Protein AF-A0A9P5V8C9-F1 (afdb_monomer_lite)

Foldseek 3Di:
DVVVVVPDDPVPDDDDDFDWDADPDQDDQQDGHAFCSHTRADPPDVVSVVRRVLLVQQLLQLCVQQDVVPNDSVSSVRSRVSSCVVSVVVSVVRRVVRVVVCLCVPNDDPVSVVSVCCVPPPDDVVVVVVVVLVNVQADHHNLPDPDDDDPDPRHHDDDDHRPDDDPDDPPPPDD

InterPro domains:
  IPR002938 FAD-binding domain [PF01494] (13-96)
  IPR036188 FAD/NAD(P)-binding domain superfamily [G3DSA:3.50.50.60] (1-110)
  IPR036188 FAD/NAD(P)-binding domain superfamily [SSF51905] (21-125)
  IPR050562 FAD-dependent monooxygenase, fungal [PTHR47356] (2-164)

Structure (mmCIF, N/CA/C/O backbone):
data_AF-A0A9P5V8C9-F1
#
_entry.id   AF-A0A9P5V8C9-F1
#
loop_
_atom_site.group_PDB
_atom_site.id
_atom_site.type_symbol
_atom_site.label_atom_id
_atom_site.label_alt_id
_atom_site.label_comp_id
_atom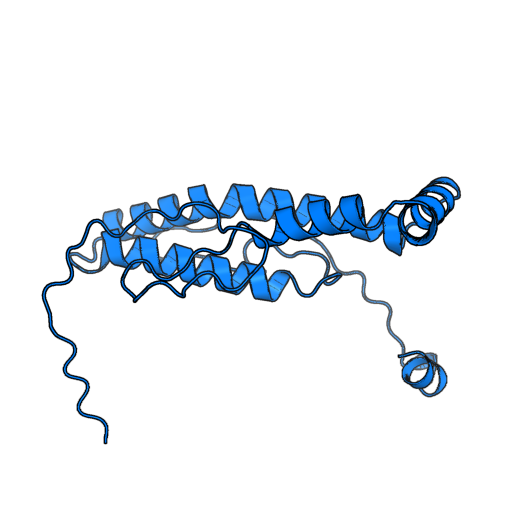_site.label_asym_id
_atom_site.label_entity_id
_atom_site.label_seq_id
_atom_site.pdbx_PDB_ins_code
_atom_site.Cartn_x
_atom_site.Cartn_y
_atom_site.Cartn_z
_atom_site.occupancy
_atom_site.B_iso_or_equiv
_atom_site.auth_seq_id
_atom_site.auth_comp_id
_atom_site.auth_asym_id
_atom_site.auth_atom_id
_atom_site.pdbx_PDB_model_num
ATOM 1 N N . MET A 1 1 ? 14.576 -19.581 -17.043 1.00 60.09 1 MET A N 1
ATOM 2 C CA . MET A 1 1 ? 13.318 -19.141 -17.696 1.00 60.09 1 MET A CA 1
ATOM 3 C C . MET A 1 1 ? 13.353 -19.305 -19.210 1.00 60.09 1 MET A C 1
ATOM 5 O O . MET A 1 1 ? 12.308 -19.648 -19.733 1.00 60.09 1 MET A O 1
ATOM 9 N N . GLY A 1 2 ? 14.488 -19.108 -19.903 1.00 75.69 2 GLY A N 1
ATOM 10 C CA . GLY A 1 2 ? 14.593 -19.374 -21.353 1.00 75.69 2 GLY A CA 1
ATOM 11 C C . GLY A 1 2 ? 14.174 -20.797 -21.727 1.00 75.69 2 GLY A C 1
ATOM 12 O O . GLY A 1 2 ? 13.230 -20.961 -22.487 1.00 75.69 2 GLY A O 1
ATOM 13 N N . ASP A 1 3 ? 14.724 -21.794 -21.031 1.00 84.75 3 ASP A N 1
ATOM 14 C CA . ASP A 1 3 ? 14.416 -23.210 -21.275 1.00 84.75 3 ASP A CA 1
ATOM 15 C C . ASP A 1 3 ? 12.918 -23.539 -21.179 1.00 84.75 3 ASP A C 1
ATOM 17 O O . ASP A 1 3 ? 12.414 -24.359 -21.939 1.00 84.75 3 ASP A O 1
ATOM 21 N N . LEU A 1 4 ? 12.180 -22.878 -20.277 1.00 84.56 4 LEU A N 1
ATOM 22 C CA . LEU A 1 4 ? 10.735 -23.076 -20.137 1.00 84.56 4 LEU A CA 1
ATOM 23 C C . LEU A 1 4 ? 9.990 -22.559 -21.375 1.00 84.56 4 LEU A C 1
ATOM 25 O O . LEU A 1 4 ? 9.071 -23.214 -21.851 1.00 84.56 4 LEU A O 1
ATOM 29 N N . PHE A 1 5 ? 10.392 -21.402 -21.910 1.00 83.94 5 PHE A N 1
ATOM 30 C CA . PHE A 1 5 ? 9.817 -20.851 -23.138 1.00 83.94 5 PHE A CA 1
ATOM 31 C C . PHE A 1 5 ? 10.188 -21.683 -24.366 1.00 83.94 5 PHE A C 1
ATOM 33 O O . PHE A 1 5 ? 9.329 -21.896 -25.216 1.00 83.94 5 PHE A O 1
ATOM 40 N N . ASP A 1 6 ? 11.423 -22.180 -24.438 1.00 89.81 6 ASP A N 1
ATOM 41 C CA . ASP A 1 6 ? 11.905 -22.974 -25.573 1.00 89.81 6 ASP A CA 1
ATOM 42 C C . ASP A 1 6 ? 11.201 -24.338 -25.671 1.00 89.81 6 ASP A C 1
ATOM 44 O O . ASP A 1 6 ? 10.978 -24.839 -26.772 1.00 89.81 6 ASP A O 1
ATOM 48 N N . HIS A 1 7 ? 10.795 -24.910 -24.531 1.00 92.19 7 HIS A N 1
ATOM 49 C CA . HIS A 1 7 ? 10.076 -26.189 -24.457 1.00 92.19 7 HIS A CA 1
ATOM 50 C C . HIS A 1 7 ? 8.547 -26.048 -24.356 1.00 92.19 7 HIS A C 1
ATOM 52 O O . HIS A 1 7 ? 7.849 -27.059 -24.292 1.00 92.19 7 HIS A O 1
ATOM 58 N N . THR A 1 8 ? 8.003 -24.826 -24.336 1.00 90.75 8 THR A N 1
ATOM 59 C CA . THR A 1 8 ? 6.549 -24.609 -24.333 1.00 90.75 8 THR A CA 1
ATOM 60 C C . THR A 1 8 ? 6.058 -24.411 -25.771 1.00 90.75 8 THR A C 1
ATOM 62 O O . THR A 1 8 ? 6.491 -23.455 -26.422 1.00 90.75 8 THR A O 1
ATOM 65 N N . PRO A 1 9 ? 5.142 -25.257 -26.287 1.00 93.69 9 PRO A N 1
ATOM 66 C CA . PRO A 1 9 ? 4.570 -25.067 -27.617 1.00 93.69 9 PRO A CA 1
ATOM 67 C C . PRO A 1 9 ? 3.948 -23.672 -27.756 1.00 93.69 9 PRO A C 1
ATOM 69 O O . PRO A 1 9 ? 3.242 -23.196 -26.864 1.00 93.69 9 PRO A O 1
ATOM 72 N N . ARG A 1 10 ? 4.221 -22.972 -28.861 1.00 86.31 10 ARG A N 1
ATOM 73 C CA . ARG A 1 10 ? 3.840 -21.552 -29.004 1.00 86.31 10 ARG A CA 1
ATOM 74 C C . ARG A 1 10 ? 2.328 -21.351 -28.975 1.00 86.31 10 ARG A C 1
ATOM 76 O O . ARG A 1 10 ? 1.859 -20.318 -28.512 1.00 86.31 10 ARG A O 1
ATOM 83 N N . GLU A 1 11 ? 1.586 -22.346 -29.435 1.00 91.56 11 GLU A N 1
ATOM 84 C CA . GLU A 1 11 ? 0.130 -22.412 -29.455 1.00 91.56 11 GLU A CA 1
ATOM 85 C C . GLU A 1 11 ? -0.511 -22.410 -28.060 1.00 91.56 11 GLU A C 1
ATOM 87 O O . GLU A 1 11 ? -1.664 -22.003 -27.936 1.00 91.56 11 GLU A O 1
ATOM 92 N N . VAL A 1 12 ? 0.222 -22.796 -27.007 1.00 90.56 12 VAL A N 1
ATOM 93 C CA . VAL A 1 12 ? -0.277 -22.748 -25.620 1.00 90.56 12 VAL A CA 1
ATOM 94 C C . VAL A 1 12 ? 0.207 -21.513 -24.851 1.00 90.56 12 VAL A C 1
ATOM 96 O O . VAL A 1 12 ? -0.195 -21.295 -23.707 1.00 90.56 12 VAL A O 1
ATOM 99 N N . VAL A 1 13 ? 1.043 -20.667 -25.465 1.00 87.50 13 VAL A N 1
ATOM 100 C CA . VAL A 1 13 ? 1.523 -19.424 -24.850 1.00 87.50 13 VAL A CA 1
ATOM 101 C C . VAL A 1 13 ? 0.500 -18.313 -25.064 1.00 87.50 13 VAL A C 1
ATOM 103 O O . VAL A 1 13 ? 0.363 -17.766 -26.158 1.00 87.50 13 VAL A O 1
ATOM 106 N N . SER A 1 14 ? -0.174 -17.913 -23.987 1.00 85.06 14 SER A N 1
ATOM 107 C CA . SER A 1 14 ? -1.058 -16.748 -23.996 1.00 85.06 14 SER A CA 1
ATOM 108 C C . SER A 1 14 ? -0.348 -15.498 -23.479 1.00 85.06 14 SER A C 1
ATOM 110 O O . SER A 1 14 ? 0.327 -15.519 -22.447 1.00 85.06 14 SER A O 1
ATOM 112 N N . LYS A 1 15 ? -0.527 -14.381 -24.188 1.00 79.75 15 LYS A N 1
ATOM 113 C CA . LYS A 1 15 ? -0.119 -13.055 -23.715 1.00 79.75 15 LYS A CA 1
ATOM 114 C C . LYS A 1 15 ? -1.307 -12.413 -23.014 1.00 79.75 15 LYS A C 1
ATOM 116 O O . LYS A 1 15 ? -2.270 -12.019 -23.664 1.00 79.75 15 LYS A O 1
ATOM 121 N N . VAL A 1 16 ? -1.221 -12.284 -21.694 1.00 78.62 16 VAL A N 1
ATOM 122 C CA . VAL A 1 16 ? -2.250 -11.613 -20.897 1.00 78.62 16 VAL A CA 1
ATOM 123 C C . VAL A 1 16 ? -1.864 -10.153 -20.709 1.00 78.62 16 VAL A C 1
ATOM 125 O O . VAL A 1 16 ? -0.803 -9.845 -20.164 1.00 78.62 16 VAL A O 1
ATOM 128 N N . VAL A 1 17 ? -2.737 -9.247 -21.147 1.00 72.00 17 VAL A N 1
ATOM 129 C CA . VAL A 1 17 ? -2.633 -7.831 -20.792 1.00 72.00 17 VAL A CA 1
ATOM 130 C C . VAL A 1 17 ? -3.161 -7.686 -19.372 1.00 72.00 17 VAL A C 1
ATOM 132 O O . VAL A 1 17 ? -4.344 -7.894 -19.114 1.00 72.00 17 VAL A O 1
ATOM 135 N N . LEU A 1 18 ? -2.271 -7.382 -18.431 1.00 76.75 18 LEU A N 1
ATOM 136 C CA . LEU A 1 18 ? -2.665 -7.138 -17.051 1.00 76.75 18 LEU A CA 1
ATOM 137 C C . LEU A 1 18 ? -3.028 -5.669 -16.883 1.00 76.75 18 LEU A C 1
ATOM 139 O O . LEU A 1 18 ? -2.193 -4.785 -17.056 1.00 76.75 18 LEU A O 1
ATOM 143 N N . GLU A 1 19 ? -4.289 -5.430 -16.545 1.00 79.69 19 GLU A N 1
ATOM 144 C CA . GLU A 1 19 ? -4.785 -4.098 -16.224 1.00 79.69 19 GLU A CA 1
ATOM 145 C C . GLU A 1 19 ? -4.270 -3.632 -14.861 1.00 79.69 19 GLU A C 1
ATOM 147 O O . GLU A 1 19 ? -4.284 -4.383 -13.881 1.00 79.69 19 GLU A O 1
ATOM 152 N N . GLU A 1 20 ? -3.867 -2.365 -14.804 1.00 84.62 20 GLU A N 1
ATOM 153 C CA . GLU A 1 20 ? -3.609 -1.648 -13.560 1.00 84.62 20 GLU A CA 1
ATOM 154 C C . GLU A 1 20 ? -4.858 -0.894 -13.128 1.00 84.62 20 GLU A C 1
ATOM 156 O O . GLU A 1 20 ? -5.545 -0.275 -13.947 1.00 84.62 20 GLU A O 1
ATOM 161 N N . LYS A 1 21 ? -5.132 -0.883 -11.824 1.00 91.12 21 LYS A N 1
ATOM 162 C CA . LYS A 1 21 ? -6.277 -0.153 -11.290 1.00 91.12 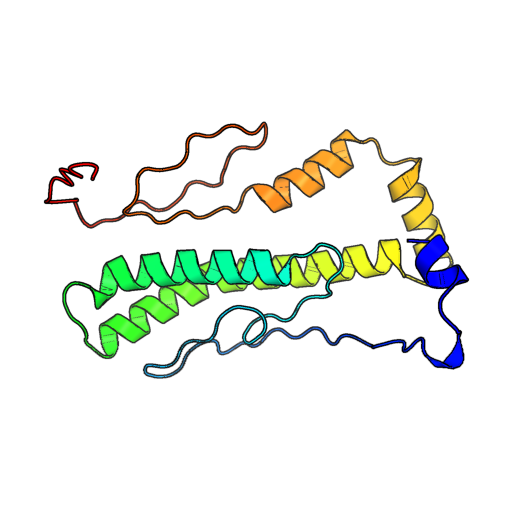21 LYS A CA 1
ATOM 163 C C . LYS A 1 21 ? -6.002 0.364 -9.891 1.00 91.12 21 LYS A C 1
ATOM 165 O O . LYS A 1 21 ? -5.568 -0.385 -9.027 1.00 91.12 21 LYS A O 1
ATOM 170 N N . LEU A 1 22 ? -6.321 1.637 -9.675 1.00 94.44 22 LEU A N 1
ATOM 171 C CA . LEU A 1 22 ? -6.395 2.257 -8.357 1.00 94.44 22 LEU A CA 1
ATOM 172 C C . LEU A 1 22 ? -7.823 2.742 -8.126 1.00 94.44 22 LEU A C 1
ATOM 174 O O . LEU A 1 22 ? -8.336 3.544 -8.911 1.00 94.44 22 LEU A O 1
ATOM 178 N N . TYR A 1 23 ? -8.460 2.261 -7.067 1.00 95.94 23 TYR A N 1
ATOM 179 C CA . TYR A 1 23 ? -9.777 2.727 -6.644 1.00 95.94 23 TYR A CA 1
ATOM 180 C C . TYR A 1 23 ? -9.645 3.864 -5.628 1.00 95.94 23 TYR A C 1
ATOM 182 O O . TYR A 1 23 ? -8.705 3.886 -4.839 1.00 95.94 23 TYR A O 1
ATOM 190 N N . GLN A 1 24 ? -10.596 4.802 -5.644 1.00 95.81 24 GLN A N 1
ATOM 191 C CA . GLN A 1 24 ? -10.662 5.921 -4.687 1.00 95.81 24 GLN A CA 1
ATOM 192 C C . GLN A 1 24 ? -11.400 5.548 -3.395 1.00 95.81 24 GLN A C 1
ATOM 194 O O . GLN A 1 24 ? -11.229 6.184 -2.364 1.00 95.81 24 GLN A O 1
ATOM 199 N N . THR A 1 25 ? -12.252 4.525 -3.445 1.00 96.88 25 THR A N 1
ATOM 200 C CA . THR A 1 25 ? -13.085 4.108 -2.314 1.00 96.88 25 THR A CA 1
ATOM 201 C C . THR A 1 25 ? -12.627 2.743 -1.844 1.00 96.88 25 THR A C 1
ATOM 203 O O . THR A 1 25 ? -12.762 1.767 -2.576 1.00 96.88 25 THR A O 1
ATOM 206 N N . TRP A 1 26 ? -12.050 2.680 -0.644 1.00 98.31 26 TRP A N 1
ATOM 207 C CA . TRP A 1 26 ? -11.523 1.432 -0.074 1.00 98.31 26 TRP A CA 1
ATOM 208 C C . TRP A 1 26 ? -12.390 0.883 1.054 1.00 98.31 26 TRP A C 1
ATOM 210 O O . TRP A 1 26 ? -12.152 -0.216 1.533 1.00 98.31 26 TRP A O 1
ATOM 220 N N . TYR A 1 27 ? -13.395 1.627 1.504 1.00 98.31 27 TYR A N 1
ATOM 221 C CA . TYR A 1 27 ? -14.277 1.177 2.569 1.00 98.31 27 TYR A CA 1
ATOM 222 C C . TYR A 1 27 ? -15.645 1.844 2.476 1.00 98.31 27 TYR A C 1
ATOM 224 O O . TYR A 1 27 ? -15.792 2.943 1.940 1.00 98.31 27 TYR A O 1
ATOM 232 N N . HIS A 1 28 ? -16.651 1.168 3.020 1.00 97.69 28 HIS A N 1
ATOM 233 C CA . HIS A 1 28 ? -17.997 1.694 3.186 1.00 97.69 28 HIS A CA 1
ATOM 234 C C . HIS A 1 28 ? -18.711 0.953 4.321 1.00 97.69 28 HIS A C 1
ATOM 236 O O . HIS A 1 28 ? -18.760 -0.279 4.344 1.00 97.69 28 HIS A O 1
ATOM 242 N N . GLY A 1 29 ? -19.279 1.698 5.272 1.00 96.00 29 GLY A N 1
ATOM 243 C CA . GLY A 1 29 ? -19.910 1.122 6.459 1.00 96.00 29 GLY A CA 1
ATOM 244 C C . GLY A 1 29 ? -18.945 0.214 7.228 1.00 96.00 29 GLY A C 1
ATOM 245 O O . GLY A 1 29 ? -17.943 0.679 7.762 1.00 96.00 29 GLY A O 1
ATOM 246 N N . ARG A 1 30 ? -19.249 -1.088 7.270 1.00 96.19 30 ARG A N 1
ATOM 247 C CA . ARG A 1 30 ? -18.437 -2.122 7.943 1.00 96.19 30 ARG A CA 1
ATOM 248 C C . ARG A 1 30 ? -17.565 -2.945 6.991 1.00 96.19 30 ARG A C 1
ATOM 250 O O . ARG A 1 30 ? -16.956 -3.918 7.421 1.00 96.19 30 ARG A O 1
ATOM 257 N N . VAL A 1 31 ? -17.521 -2.579 5.713 1.00 97.50 31 VAL A N 1
ATOM 258 C CA . VAL A 1 31 ? -16.738 -3.275 4.689 1.00 97.50 31 VAL A CA 1
ATOM 259 C C . VAL A 1 31 ? -15.491 -2.463 4.374 1.00 97.50 31 VAL A C 1
ATOM 261 O O . VAL A 1 31 ? -15.579 -1.256 4.152 1.00 97.50 31 VAL A O 1
ATOM 264 N N . VAL A 1 32 ? -14.347 -3.140 4.322 1.00 98.12 32 VAL A N 1
ATOM 265 C CA . VAL A 1 32 ? -13.056 -2.590 3.898 1.00 98.12 32 VAL A CA 1
ATOM 266 C C . VAL A 1 32 ? -12.434 -3.513 2.855 1.00 98.12 32 VAL A C 1
ATOM 268 O O . VAL A 1 32 ? -12.595 -4.732 2.907 1.00 98.12 32 VAL A O 1
ATOM 271 N N . LEU A 1 33 ? -11.753 -2.914 1.891 1.00 98.38 33 LEU A N 1
ATOM 272 C CA . LEU A 1 33 ? -11.029 -3.557 0.810 1.00 98.38 33 LEU A CA 1
ATOM 273 C C . LEU A 1 33 ? -9.526 -3.427 1.086 1.00 98.38 33 LEU A C 1
ATOM 275 O O . LEU A 1 33 ? -9.080 -2.420 1.634 1.00 98.38 33 LEU A O 1
ATOM 279 N N . ILE A 1 34 ? -8.749 -4.433 0.683 1.00 97.88 34 ILE A N 1
ATOM 280 C CA . ILE A 1 34 ? -7.282 -4.445 0.766 1.00 97.88 34 ILE A CA 1
ATOM 281 C C . ILE A 1 34 ? -6.691 -5.107 -0.489 1.00 97.88 34 ILE A C 1
ATOM 283 O O . ILE A 1 34 ? -7.379 -5.857 -1.188 1.00 97.88 34 ILE A O 1
ATOM 287 N N . GLY A 1 35 ? -5.407 -4.875 -0.766 1.00 95.69 35 GLY A N 1
ATOM 288 C CA . GLY A 1 35 ? -4.685 -5.515 -1.868 1.00 95.69 35 GLY A CA 1
ATOM 289 C C . GLY A 1 35 ? -5.235 -5.146 -3.248 1.00 95.69 35 GLY A C 1
ATOM 290 O O . GLY A 1 35 ? -5.627 -4.006 -3.491 1.00 95.69 35 GLY A O 1
ATOM 291 N N . ASP A 1 36 ? -5.304 -6.124 -4.155 1.00 93.62 36 ASP A N 1
ATOM 292 C CA . ASP A 1 36 ? -5.745 -5.923 -5.546 1.00 93.62 36 ASP A CA 1
ATOM 293 C C . ASP A 1 36 ? -7.189 -5.402 -5.670 1.00 93.62 36 ASP A C 1
ATOM 295 O O . ASP A 1 36 ? -7.537 -4.805 -6.691 1.00 93.62 36 ASP A O 1
ATOM 299 N N . ALA A 1 37 ? -8.023 -5.568 -4.634 1.00 95.31 37 ALA A N 1
ATOM 300 C CA . ALA A 1 37 ? -9.357 -4.963 -4.580 1.00 95.31 37 ALA A CA 1
ATOM 301 C C . ALA A 1 37 ? -9.307 -3.422 -4.500 1.00 95.31 37 ALA A C 1
ATOM 303 O O . ALA A 1 37 ? -10.274 -2.757 -4.859 1.00 95.31 37 ALA A O 1
ATOM 304 N N . CYS A 1 38 ? -8.176 -2.862 -4.067 1.00 95.25 38 CYS A N 1
ATOM 305 C CA . CYS A 1 38 ? -7.919 -1.430 -3.936 1.00 95.25 38 CYS A CA 1
ATOM 306 C C . CYS A 1 38 ? -6.924 -0.911 -4.981 1.00 95.25 38 CYS A C 1
ATOM 308 O O . CYS A 1 38 ? -7.128 0.157 -5.566 1.00 95.25 38 CYS A O 1
ATOM 310 N N . HIS A 1 39 ? -5.829 -1.646 -5.192 1.00 93.56 39 HIS A N 1
ATOM 311 C CA . HIS A 1 39 ? -4.666 -1.209 -5.967 1.00 93.56 39 HIS A CA 1
ATOM 312 C C . HIS A 1 39 ? -4.008 -2.372 -6.720 1.00 93.56 39 HIS A C 1
ATOM 314 O O . HIS A 1 39 ? -2.967 -2.901 -6.344 1.00 93.56 39 HIS A O 1
ATOM 320 N N . LYS A 1 40 ? -4.580 -2.745 -7.862 1.00 91.06 40 LYS A N 1
ATOM 321 C CA . LYS A 1 40 ? -3.973 -3.731 -8.757 1.00 91.06 40 LYS A CA 1
ATOM 322 C C . LYS A 1 40 ? -2.786 -3.116 -9.506 1.00 91.06 40 LYS A C 1
ATOM 324 O O . LYS A 1 40 ? -2.955 -2.194 -10.308 1.00 91.06 40 LYS A O 1
ATOM 329 N N . MET A 1 41 ? -1.591 -3.643 -9.253 1.00 86.94 41 MET A N 1
ATOM 330 C CA . MET A 1 41 ? -0.321 -3.198 -9.847 1.00 86.94 41 MET A CA 1
ATOM 331 C C . MET A 1 41 ? 0.174 -4.189 -10.908 1.00 86.94 41 MET A C 1
ATOM 333 O O . MET A 1 41 ? -0.125 -5.381 -10.828 1.00 86.94 41 MET A O 1
ATOM 337 N N . LEU A 1 42 ? 1.015 -3.745 -11.853 1.00 82.88 42 LEU A N 1
ATOM 338 C CA . LEU A 1 42 ? 1.724 -4.689 -12.730 1.00 82.88 42 LEU A CA 1
ATOM 339 C C . LEU A 1 42 ? 2.621 -5.642 -11.910 1.00 82.88 42 LEU A C 1
ATOM 341 O O . LEU A 1 42 ? 3.285 -5.199 -10.964 1.00 82.88 42 LEU A O 1
ATOM 345 N N . PRO A 1 43 ? 2.718 -6.935 -12.280 1.00 75.75 43 PRO A N 1
ATOM 346 C CA . PRO A 1 43 ? 3.382 -7.973 -11.481 1.00 75.75 43 PRO A CA 1
ATOM 347 C C . PRO A 1 43 ? 4.919 -7.907 -11.510 1.00 75.75 43 PRO A C 1
ATOM 349 O O . PRO A 1 43 ? 5.587 -8.810 -11.014 1.00 75.75 43 PRO A O 1
ATOM 352 N N . ASN A 1 44 ? 5.493 -6.833 -12.052 1.00 68.56 44 ASN A N 1
ATOM 353 C CA . ASN A 1 44 ? 6.901 -6.671 -12.433 1.00 68.56 44 ASN A CA 1
ATOM 354 C C . ASN A 1 44 ? 7.912 -6.948 -11.309 1.00 68.56 44 ASN A C 1
ATOM 356 O O . ASN A 1 44 ? 9.099 -7.123 -11.572 1.00 68.56 44 ASN A O 1
ATOM 360 N N . SER A 1 45 ? 7.486 -6.907 -10.045 1.00 67.69 45 SER A N 1
ATOM 361 C CA . SER A 1 45 ? 8.379 -7.057 -8.888 1.00 67.69 45 SER A CA 1
ATOM 362 C C . SER A 1 45 ? 7.715 -7.742 -7.684 1.00 67.69 45 SER A C 1
ATOM 364 O O . SER A 1 45 ? 8.114 -7.490 -6.552 1.00 67.69 45 SER A O 1
ATOM 366 N N . GLY A 1 46 ? 6.658 -8.543 -7.889 1.00 76.25 46 GLY A N 1
ATOM 367 C CA . GLY A 1 46 ? 5.972 -9.255 -6.790 1.00 76.25 46 GLY A CA 1
ATOM 368 C C . GLY A 1 46 ? 5.296 -8.338 -5.758 1.00 76.25 46 GLY A C 1
ATOM 369 O O . GLY A 1 46 ? 5.048 -8.719 -4.617 1.00 76.25 46 GLY A O 1
ATOM 370 N N . ARG A 1 47 ? 5.013 -7.094 -6.147 1.00 85.31 47 ARG A N 1
ATOM 371 C CA . ARG A 1 47 ? 4.641 -6.023 -5.221 1.00 85.31 47 ARG A CA 1
ATOM 372 C C . ARG A 1 47 ? 3.190 -5.971 -4.799 1.00 85.31 47 ARG A C 1
ATOM 374 O O . ARG A 1 47 ? 2.917 -5.339 -3.782 1.00 85.31 47 ARG A O 1
ATOM 381 N N . GLY A 1 48 ? 2.293 -6.600 -5.553 1.00 89.00 48 GLY A N 1
ATOM 382 C CA . GLY A 1 48 ? 0.886 -6.708 -5.167 1.00 89.00 48 GLY A CA 1
ATOM 383 C C . GLY A 1 48 ? 0.758 -7.423 -3.824 1.00 89.00 48 GLY A C 1
ATOM 384 O O . GLY A 1 48 ? 0.236 -6.855 -2.872 1.00 89.00 48 GLY A O 1
ATOM 385 N N . ALA A 1 49 ? 1.376 -8.604 -3.703 1.00 90.69 49 ALA A N 1
ATOM 386 C CA . ALA A 1 49 ? 1.381 -9.386 -2.466 1.00 90.69 49 ALA A CA 1
ATOM 387 C C . ALA A 1 49 ? 2.007 -8.625 -1.287 1.00 90.69 49 ALA A C 1
ATOM 389 O O . ALA A 1 49 ? 1.417 -8.568 -0.212 1.00 90.69 49 ALA A O 1
ATOM 390 N N . VAL A 1 50 ? 3.164 -7.986 -1.498 1.00 91.94 50 VAL A N 1
ATOM 391 C CA . VAL A 1 50 ? 3.807 -7.173 -0.454 1.00 91.94 50 VAL A CA 1
ATOM 392 C C . VAL A 1 50 ? 2.884 -6.038 -0.011 1.00 91.94 50 VAL A C 1
ATOM 394 O O . VAL A 1 50 ? 2.641 -5.891 1.178 1.00 91.94 50 VAL A O 1
ATOM 397 N N . ASN A 1 51 ? 2.312 -5.265 -0.940 1.00 93.56 51 ASN A N 1
ATOM 398 C CA . ASN A 1 51 ? 1.401 -4.175 -0.584 1.00 93.56 51 ASN A CA 1
ATOM 399 C C . ASN A 1 51 ? 0.132 -4.668 0.119 1.00 93.56 51 ASN A C 1
ATOM 401 O O . ASN A 1 51 ? -0.302 -4.017 1.062 1.00 93.56 51 ASN A O 1
ATOM 405 N N . ALA A 1 52 ? -0.425 -5.811 -0.282 1.00 95.25 52 ALA A N 1
ATOM 406 C CA . ALA A 1 52 ? -1.567 -6.416 0.399 1.00 95.25 52 ALA A CA 1
ATOM 407 C C . ALA A 1 52 ? -1.234 -6.799 1.854 1.00 95.25 52 ALA A C 1
ATOM 409 O O . ALA A 1 52 ? -2.052 -6.597 2.749 1.00 95.25 52 ALA A O 1
ATOM 410 N N . MET A 1 53 ? -0.019 -7.291 2.121 1.00 96.50 53 MET A N 1
ATOM 411 C CA . MET A 1 53 ? 0.434 -7.550 3.493 1.00 96.50 53 MET A CA 1
ATOM 412 C C . MET A 1 53 ? 0.607 -6.253 4.292 1.00 96.50 53 MET A C 1
ATOM 414 O O . MET A 1 53 ? 0.190 -6.190 5.446 1.00 96.50 53 MET A O 1
ATOM 418 N N . LEU A 1 54 ? 1.178 -5.204 3.687 1.00 95.69 54 LEU A N 1
ATOM 419 C CA . LEU A 1 54 ? 1.312 -3.897 4.343 1.00 95.69 54 LEU A CA 1
ATOM 420 C C . LEU A 1 54 ? -0.061 -3.292 4.663 1.00 95.69 54 LEU A C 1
ATOM 422 O O . LEU A 1 54 ? -0.240 -2.732 5.741 1.00 95.69 54 LEU A O 1
ATOM 426 N N . ASP A 1 55 ? -1.042 -3.457 3.772 1.00 97.75 55 ASP A N 1
ATOM 427 C CA . ASP A 1 55 ? -2.423 -3.059 4.040 1.00 97.75 55 ASP A CA 1
ATOM 428 C C . ASP A 1 55 ? -2.987 -3.772 5.265 1.00 97.75 55 ASP A C 1
ATOM 430 O O . ASP A 1 55 ? -3.551 -3.123 6.141 1.00 97.75 55 ASP A O 1
ATOM 434 N N . ALA A 1 56 ? -2.810 -5.095 5.340 1.00 98.00 56 ALA A N 1
ATOM 435 C CA . ALA A 1 56 ? -3.299 -5.890 6.457 1.00 98.00 56 ALA A CA 1
ATOM 436 C C . ALA A 1 56 ? -2.676 -5.440 7.786 1.00 98.00 56 ALA A C 1
ATOM 438 O O . ALA A 1 56 ? -3.386 -5.323 8.785 1.00 98.00 56 ALA A O 1
ATOM 439 N N . VAL A 1 57 ? -1.375 -5.132 7.805 1.00 97.44 57 VAL A N 1
ATOM 440 C CA . VAL A 1 57 ? -0.687 -4.627 9.003 1.00 97.44 57 VAL A CA 1
ATOM 441 C C . VAL A 1 57 ? -1.264 -3.285 9.451 1.00 97.44 57 VAL A C 1
ATOM 443 O O . VAL A 1 57 ? -1.624 -3.134 10.619 1.00 97.44 57 VAL A O 1
ATOM 446 N N . VAL A 1 58 ? -1.385 -2.319 8.538 1.00 97.12 58 VAL A N 1
ATOM 447 C CA . VAL A 1 58 ? -1.889 -0.979 8.877 1.00 97.12 58 VAL A CA 1
ATOM 448 C C . VAL A 1 58 ? -3.352 -1.026 9.304 1.00 97.12 58 VAL A C 1
ATOM 450 O O . VAL A 1 58 ? -3.710 -0.441 10.325 1.00 97.12 58 VAL A O 1
ATOM 453 N N . LEU A 1 59 ? -4.185 -1.788 8.591 1.00 97.62 59 LEU A N 1
ATOM 454 C CA . LEU A 1 59 ? -5.579 -2.009 8.966 1.00 97.62 59 LEU A CA 1
ATOM 455 C C . LEU A 1 59 ? -5.687 -2.629 10.365 1.00 97.62 59 LEU A C 1
ATOM 457 O O . LEU A 1 59 ? -6.489 -2.179 11.180 1.00 97.62 59 LEU A O 1
ATOM 461 N N . THR A 1 60 ? -4.857 -3.629 10.669 1.00 96.75 60 THR A N 1
ATOM 462 C CA . THR A 1 60 ? -4.853 -4.283 11.986 1.00 96.75 60 THR A CA 1
ATOM 463 C C . THR A 1 60 ? -4.461 -3.308 13.092 1.00 96.75 60 THR A C 1
ATOM 465 O O . THR A 1 60 ? -5.105 -3.294 14.138 1.00 96.75 60 THR A O 1
ATOM 468 N N . ASN A 1 61 ? -3.456 -2.458 12.864 1.00 95.75 61 ASN A N 1
ATOM 469 C CA . ASN A 1 61 ? -3.076 -1.417 13.820 1.00 95.75 61 ASN A CA 1
ATOM 470 C C . ASN A 1 61 ? -4.231 -0.437 14.074 1.00 95.75 61 ASN A C 1
ATOM 472 O O . ASN A 1 61 ? -4.561 -0.177 15.229 1.00 95.75 61 ASN A O 1
ATOM 476 N N . ALA A 1 62 ? -4.890 0.051 13.021 1.00 95.31 62 ALA A N 1
ATOM 477 C CA . ALA A 1 62 ? -6.012 0.980 13.152 1.00 95.31 62 ALA A CA 1
ATOM 478 C C . ALA A 1 62 ? -7.207 0.348 13.893 1.00 95.31 62 ALA A C 1
ATOM 480 O O . ALA A 1 62 ? -7.781 0.950 14.803 1.00 95.31 62 ALA A O 1
ATOM 481 N N . LEU A 1 63 ? -7.548 -0.905 13.570 1.00 95.44 63 LEU A N 1
ATOM 482 C CA . LEU A 1 63 ? -8.593 -1.661 14.268 1.00 95.44 63 LEU A CA 1
ATOM 483 C C . LEU A 1 63 ? -8.237 -1.908 15.738 1.00 95.44 63 LEU A C 1
ATOM 485 O O . LEU A 1 63 ? -9.100 -1.792 16.614 1.00 95.44 63 LEU A O 1
ATOM 489 N N . PHE A 1 64 ? -6.974 -2.221 16.026 1.00 94.19 64 PHE A N 1
ATOM 490 C CA . PHE A 1 64 ? -6.500 -2.409 17.390 1.00 94.19 64 PHE A CA 1
ATOM 491 C C . PHE A 1 64 ? -6.598 -1.119 18.209 1.00 94.19 64 PHE A C 1
ATOM 493 O O . PHE A 1 64 ? -6.995 -1.174 19.369 1.00 94.19 64 PHE A O 1
ATOM 500 N N . GLU A 1 65 ? -6.284 0.040 17.635 1.00 91.69 65 GLU A N 1
ATOM 501 C CA . GLU A 1 65 ? -6.397 1.318 18.343 1.00 91.69 65 GLU A CA 1
ATOM 502 C C . GLU A 1 65 ? -7.856 1.715 18.599 1.00 91.69 65 GLU A C 1
ATOM 504 O O . GLU A 1 65 ? -8.192 2.149 19.701 1.00 91.69 65 GLU A O 1
ATOM 509 N N . LYS A 1 66 ? -8.731 1.553 17.602 1.00 91.56 66 LYS A N 1
ATOM 510 C CA . LYS A 1 66 ? -10.067 2.169 17.610 1.00 91.56 66 LYS A CA 1
ATOM 511 C C . LYS A 1 66 ? -11.201 1.235 18.021 1.00 91.56 66 LYS A C 1
ATOM 513 O O . LYS A 1 66 ? -12.137 1.661 18.688 1.00 91.56 66 LYS A O 1
ATOM 518 N N . VAL A 1 67 ? -11.141 -0.038 17.636 1.00 89.62 67 VAL A N 1
ATOM 519 C CA . VAL A 1 67 ? -12.296 -0.956 17.711 1.00 89.62 67 VAL A CA 1
ATOM 520 C C . VAL A 1 67 ? -12.182 -1.932 18.878 1.00 89.62 67 VAL A C 1
ATOM 522 O O . VAL A 1 67 ? -13.188 -2.335 19.455 1.00 89.62 67 VAL A O 1
ATOM 525 N N . ALA A 1 68 ? -10.964 -2.293 19.274 1.00 83.69 68 ALA A N 1
ATOM 526 C CA . ALA A 1 68 ? -10.733 -3.377 20.226 1.00 83.69 68 ALA A CA 1
ATOM 527 C C . ALA A 1 68 ? -11.261 -3.134 21.658 1.00 83.69 68 ALA A C 1
ATOM 529 O O . ALA A 1 68 ? -11.328 -4.088 22.428 1.00 83.69 68 ALA A O 1
ATOM 530 N N . LEU A 1 69 ? -11.605 -1.897 22.045 1.00 80.25 69 LEU A N 1
ATOM 531 C CA . LEU A 1 69 ? -12.309 -1.614 23.312 1.00 80.25 69 LEU A CA 1
ATOM 532 C C . LEU A 1 69 ? -13.821 -1.472 23.132 1.00 80.25 69 LEU A C 1
ATOM 534 O O . LEU A 1 69 ? -14.578 -1.851 24.021 1.00 80.25 69 LEU A O 1
ATOM 538 N N . LEU A 1 70 ? -14.254 -0.907 22.006 1.00 86.94 70 LEU A N 1
ATOM 539 C CA . LEU A 1 70 ? -15.655 -0.626 21.736 1.00 86.94 70 LEU A CA 1
ATOM 540 C C . LEU A 1 70 ? -15.930 -0.746 20.238 1.00 86.94 70 LEU A C 1
ATOM 542 O O . LEU A 1 70 ? -15.490 0.081 19.438 1.00 86.94 70 LEU A O 1
ATOM 546 N N . ALA A 1 71 ? -16.705 -1.759 19.865 1.00 89.06 71 ALA A N 1
ATOM 547 C CA . ALA A 1 71 ? -17.057 -2.024 18.477 1.00 89.06 71 ALA A CA 1
ATOM 548 C C . ALA A 1 71 ? -18.301 -1.228 18.037 1.00 89.06 71 ALA A C 1
ATOM 550 O O . ALA A 1 71 ? -19.376 -1.792 17.828 1.00 89.06 71 ALA A O 1
ATOM 551 N N . SER A 1 72 ? -18.160 0.091 17.876 1.00 95.94 72 SER A N 1
ATOM 552 C CA . SER A 1 72 ? -19.181 0.946 17.252 1.00 95.94 72 SER A CA 1
ATOM 553 C C . SER A 1 72 ? -18.953 1.076 15.739 1.00 95.94 72 SER A C 1
ATOM 555 O O . SER A 1 72 ? -17.859 0.819 15.237 1.00 95.94 72 SER A O 1
ATOM 557 N N . LEU A 1 73 ? -19.996 1.448 14.986 1.00 95.81 73 LEU A N 1
ATOM 558 C CA . LEU A 1 73 ? -19.844 1.750 13.555 1.00 95.81 73 LEU A CA 1
ATOM 559 C C . LEU A 1 73 ? -18.881 2.928 13.340 1.00 95.81 73 LEU A C 1
ATOM 561 O O . LEU A 1 73 ? -18.031 2.860 12.460 1.00 95.81 73 LEU A O 1
ATOM 565 N N . GLU A 1 74 ? -18.980 3.952 14.185 1.00 96.38 74 GLU A N 1
ATOM 566 C CA . GLU A 1 74 ? -18.107 5.127 14.177 1.00 96.38 74 GLU A CA 1
ATOM 567 C C . GLU A 1 74 ? -16.631 4.739 14.333 1.00 96.38 74 GLU A C 1
ATOM 569 O O . GLU A 1 74 ? -15.822 5.067 13.470 1.00 96.38 74 GLU A O 1
ATOM 574 N N . ASN A 1 75 ? -16.291 3.928 15.341 1.00 96.06 75 ASN A N 1
ATOM 575 C CA . ASN A 1 75 ? -14.914 3.481 15.576 1.00 96.06 75 ASN A CA 1
ATOM 576 C C . ASN A 1 75 ? -14.364 2.637 14.418 1.00 96.06 75 ASN A C 1
ATOM 578 O O . ASN A 1 75 ? -13.184 2.728 14.082 1.00 96.06 75 ASN A O 1
ATOM 582 N N . VAL A 1 76 ? -15.213 1.810 13.797 1.00 97.19 76 VAL A N 1
ATOM 583 C CA . VAL A 1 76 ? -14.839 1.025 12.610 1.00 97.19 76 VAL A CA 1
ATOM 584 C C . VAL A 1 76 ? -14.547 1.946 11.424 1.00 97.19 76 VAL A C 1
ATOM 586 O O . VAL A 1 76 ? -13.534 1.771 10.751 1.00 97.19 76 VAL A O 1
ATOM 589 N N . GLN A 1 77 ? -15.392 2.949 11.182 1.00 97.38 77 GLN A N 1
ATOM 590 C CA . GLN A 1 77 ? -15.184 3.901 10.091 1.00 97.38 77 GLN A CA 1
ATOM 591 C C . GLN A 1 77 ? -13.969 4.805 10.330 1.00 97.38 77 GLN A C 1
ATOM 593 O O . GLN A 1 77 ? -13.251 5.094 9.374 1.00 97.38 77 GLN A O 1
ATOM 598 N N . GLU A 1 78 ? -13.690 5.201 11.576 1.00 96.75 78 GLU A N 1
ATOM 599 C CA . GLU A 1 78 ? -12.448 5.897 11.930 1.00 96.75 78 GLU A CA 1
ATOM 600 C C . GLU A 1 78 ? -11.212 5.039 11.645 1.00 96.75 78 GLU A C 1
ATOM 602 O O . GLU A 1 78 ? -10.266 5.526 11.029 1.00 96.75 78 GLU A O 1
ATOM 607 N N . ALA A 1 79 ? -11.228 3.759 12.035 1.00 97.00 79 ALA A N 1
ATOM 608 C CA . ALA A 1 79 ? -10.128 2.839 11.753 1.00 97.00 79 ALA A CA 1
ATOM 609 C C . ALA A 1 79 ? -9.884 2.685 10.245 1.00 97.00 79 ALA A C 1
ATOM 611 O O . ALA A 1 79 ? -8.745 2.726 9.784 1.00 97.00 79 ALA A O 1
ATOM 612 N N . PHE A 1 80 ? -10.954 2.529 9.460 1.00 98.31 80 PHE A N 1
ATOM 613 C CA . PHE A 1 80 ? -10.844 2.407 8.006 1.00 98.31 80 PHE A CA 1
ATOM 614 C C . PHE A 1 80 ? -10.357 3.697 7.345 1.00 98.31 80 PHE A C 1
ATOM 616 O O . PHE A 1 80 ? -9.574 3.631 6.397 1.00 98.31 80 PHE A O 1
ATOM 623 N N . LYS A 1 81 ? -10.774 4.860 7.859 1.00 97.94 81 LYS A N 1
ATOM 624 C CA . LYS A 1 81 ? -10.280 6.162 7.409 1.00 97.94 81 LYS A CA 1
ATOM 625 C C . LYS A 1 81 ? -8.777 6.298 7.657 1.00 97.94 81 LYS A C 1
ATOM 627 O O . LYS A 1 81 ? -8.052 6.637 6.730 1.00 97.94 81 LYS A O 1
ATOM 632 N N . GLU A 1 82 ? -8.312 5.979 8.865 1.00 96.69 82 GLU A N 1
ATOM 633 C CA . GLU A 1 82 ? -6.888 6.034 9.225 1.00 96.69 82 GLU A CA 1
ATOM 634 C C . GLU A 1 82 ? -6.049 5.080 8.358 1.00 96.69 82 GLU A C 1
ATOM 636 O O . GLU A 1 82 ? -5.018 5.472 7.814 1.00 96.69 82 GLU A O 1
ATOM 641 N N . TYR A 1 83 ? -6.544 3.857 8.136 1.00 97.75 83 TYR A N 1
ATOM 642 C CA . TYR A 1 83 ? -5.947 2.907 7.196 1.00 97.75 83 TYR A CA 1
ATOM 643 C C . TYR A 1 83 ? -5.828 3.481 5.774 1.00 97.75 83 TYR A C 1
ATOM 645 O O . TYR A 1 83 ? -4.760 3.392 5.163 1.00 97.75 83 TYR A O 1
ATOM 653 N N . TYR A 1 84 ? -6.904 4.073 5.247 1.00 98.38 84 TYR A N 1
ATOM 654 C CA . TYR A 1 84 ? -6.917 4.657 3.906 1.00 98.38 84 TYR A CA 1
ATOM 655 C C . TYR A 1 84 ? -5.942 5.833 3.785 1.00 98.38 84 TYR A C 1
ATOM 657 O O . TYR A 1 84 ? -5.154 5.876 2.842 1.00 98.38 84 TYR A O 1
ATOM 665 N N . GLU A 1 85 ? -5.965 6.763 4.741 1.00 97.38 85 GLU A N 1
ATOM 666 C CA . GLU A 1 85 ? -5.105 7.952 4.743 1.00 97.38 85 GLU A CA 1
ATOM 667 C C . GLU A 1 85 ? -3.617 7.586 4.789 1.00 97.38 85 GLU A C 1
ATOM 669 O O . GLU A 1 85 ? -2.812 8.224 4.109 1.00 97.38 85 GLU A O 1
ATOM 674 N N . GLU A 1 86 ? -3.249 6.530 5.520 1.00 96.00 86 GLU A N 1
ATOM 675 C CA . GLU A 1 86 ? -1.873 6.038 5.529 1.00 96.00 86 GLU A CA 1
ATOM 676 C C . GLU A 1 86 ? -1.519 5.311 4.223 1.00 96.00 86 GLU A C 1
ATOM 678 O O . GLU A 1 86 ? -0.487 5.589 3.610 1.00 96.00 86 GLU A O 1
ATOM 683 N N . ARG A 1 87 ? -2.347 4.365 3.766 1.00 96.75 87 ARG A N 1
ATOM 684 C CA . ARG A 1 87 ? -1.961 3.437 2.689 1.00 96.75 87 ARG A CA 1
ATOM 685 C C . ARG A 1 87 ? -2.159 3.979 1.282 1.00 96.75 87 ARG A C 1
ATOM 687 O O . ARG A 1 87 ? -1.378 3.625 0.394 1.00 96.75 87 ARG A O 1
ATOM 694 N N . TYR A 1 88 ? -3.151 4.834 1.058 1.00 97.38 88 TYR A N 1
ATOM 695 C CA . TYR A 1 88 ? -3.484 5.325 -0.278 1.00 97.38 88 TYR A CA 1
ATOM 696 C C . TYR A 1 88 ? -2.313 6.067 -0.963 1.00 97.38 88 TYR A C 1
ATOM 698 O O . TYR A 1 88 ? -1.983 5.710 -2.100 1.00 97.38 88 TYR A O 1
ATOM 706 N N . PRO A 1 89 ? -1.588 7.003 -0.308 1.00 95.44 89 PRO A N 1
ATOM 707 C CA . PRO A 1 89 ? -0.424 7.661 -0.913 1.00 95.44 89 PRO A CA 1
ATOM 708 C C . PRO A 1 89 ? 0.689 6.682 -1.309 1.00 95.44 89 PRO A C 1
ATOM 710 O O . PRO A 1 89 ? 1.310 6.826 -2.365 1.00 95.44 89 PRO A O 1
ATOM 713 N N . HIS A 1 90 ? 0.921 5.649 -0.494 1.00 93.81 90 HIS A N 1
ATOM 714 C CA . HIS A 1 90 ? 1.899 4.608 -0.801 1.00 93.81 90 HIS A CA 1
ATOM 715 C C . HIS A 1 90 ? 1.461 3.747 -1.992 1.00 93.81 90 HIS A C 1
ATOM 717 O O . HIS A 1 90 ? 2.281 3.454 -2.860 1.00 93.81 90 HIS A O 1
ATOM 723 N N . ALA A 1 91 ? 0.180 3.385 -2.091 1.00 93.88 91 ALA A N 1
ATOM 724 C CA . ALA A 1 91 ? -0.342 2.653 -3.243 1.00 93.88 91 ALA A CA 1
ATOM 725 C C . ALA A 1 91 ? -0.221 3.459 -4.551 1.00 93.88 91 ALA A C 1
ATOM 727 O O . ALA A 1 91 ? 0.202 2.908 -5.570 1.00 93.88 91 ALA A O 1
ATOM 728 N N . VAL A 1 92 ? -0.504 4.770 -4.517 1.00 94.06 92 VAL A N 1
ATOM 729 C CA . VAL A 1 92 ? -0.291 5.688 -5.655 1.00 94.06 92 VAL A CA 1
ATOM 730 C C . VAL A 1 92 ? 1.174 5.678 -6.088 1.00 94.06 92 VAL A C 1
ATOM 732 O O . VAL A 1 92 ? 1.476 5.456 -7.263 1.00 94.06 92 VAL A O 1
ATOM 735 N N . ALA A 1 93 ? 2.092 5.887 -5.138 1.00 91.56 93 ALA A N 1
ATOM 736 C CA . ALA A 1 93 ? 3.523 5.917 -5.418 1.00 91.56 93 ALA A CA 1
ATOM 737 C C . ALA A 1 93 ? 4.003 4.606 -6.060 1.00 91.56 93 ALA A C 1
ATOM 739 O O . ALA A 1 93 ? 4.835 4.627 -6.972 1.00 91.56 93 ALA A O 1
ATOM 740 N N . GLU A 1 94 ? 3.448 3.474 -5.628 1.00 90.06 94 GLU A N 1
ATOM 741 C CA . GLU A 1 94 ? 3.828 2.165 -6.139 1.00 90.06 94 GLU A CA 1
ATOM 742 C C . GLU A 1 94 ? 3.290 1.831 -7.519 1.00 90.06 94 GLU A C 1
ATOM 744 O O . GLU A 1 94 ? 4.042 1.295 -8.335 1.00 90.06 94 GLU A O 1
ATOM 749 N N . ILE A 1 95 ? 2.049 2.203 -7.825 1.00 89.75 95 ILE A N 1
ATOM 750 C CA . ILE A 1 95 ? 1.509 2.083 -9.183 1.00 89.75 95 ILE A CA 1
ATOM 751 C C . ILE A 1 95 ? 2.343 2.922 -10.151 1.00 89.75 95 ILE A C 1
ATOM 753 O O . ILE A 1 95 ? 2.810 2.424 -11.174 1.00 89.75 95 ILE A O 1
ATOM 757 N N . GLU A 1 96 ? 2.620 4.178 -9.802 1.00 89.62 96 GLU A N 1
ATOM 758 C CA . GLU A 1 96 ? 3.406 5.067 -10.658 1.00 89.62 96 GLU A CA 1
ATOM 759 C C . GLU A 1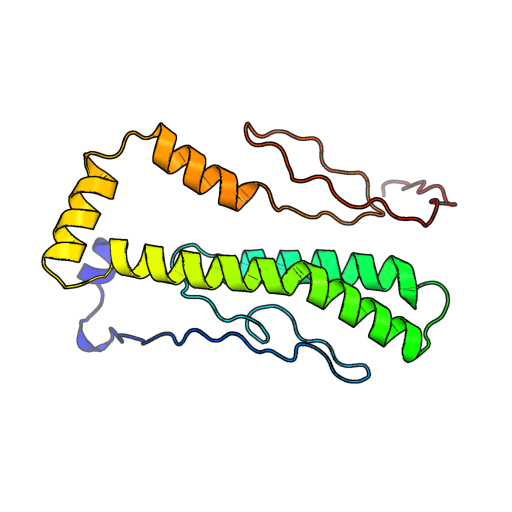 96 ? 4.845 4.571 -10.848 1.00 89.62 96 GLU A C 1
ATOM 761 O O . GLU A 1 96 ? 5.411 4.651 -11.944 1.00 89.62 96 GLU A O 1
ATOM 766 N N . ARG A 1 97 ? 5.448 3.997 -9.803 1.00 86.88 97 ARG A N 1
ATOM 767 C CA . ARG A 1 97 ? 6.767 3.365 -9.904 1.00 86.88 97 ARG A CA 1
ATOM 768 C C . ARG A 1 97 ? 6.726 2.104 -10.768 1.00 86.88 97 ARG A C 1
ATOM 770 O O . ARG A 1 97 ? 7.631 1.913 -11.582 1.00 86.88 97 ARG A O 1
ATOM 777 N N . SER A 1 98 ? 5.685 1.281 -10.632 1.00 85.31 98 SER A N 1
ATOM 778 C CA . SER A 1 98 ? 5.495 0.066 -11.429 1.00 85.31 98 SER A CA 1
ATOM 779 C C . SER A 1 98 ? 5.374 0.386 -12.919 1.00 85.31 98 SER A C 1
ATOM 781 O O . SER A 1 98 ? 6.097 -0.205 -13.723 1.00 85.31 98 SER A O 1
ATOM 783 N N . LYS A 1 99 ? 4.582 1.404 -13.280 1.00 86.31 99 LYS A N 1
ATOM 784 C CA . LYS A 1 99 ? 4.460 1.922 -14.653 1.00 86.31 99 LYS A CA 1
ATOM 785 C C . LYS A 1 99 ? 5.788 2.382 -15.235 1.00 86.31 99 LYS A C 1
ATOM 787 O O . LYS A 1 99 ? 6.131 2.026 -16.363 1.00 86.31 99 LYS A O 1
ATOM 792 N N . ARG A 1 100 ? 6.554 3.177 -14.477 1.00 86.44 100 ARG A N 1
ATOM 793 C CA . ARG A 1 100 ? 7.877 3.645 -14.925 1.00 86.44 100 ARG A CA 1
ATOM 794 C C . ARG A 1 100 ? 8.812 2.470 -15.188 1.00 86.44 100 ARG A C 1
ATOM 796 O O . ARG A 1 100 ? 9.440 2.426 -16.242 1.00 86.44 100 ARG A O 1
ATOM 803 N N . MET A 1 101 ? 8.857 1.497 -14.278 1.00 84.94 101 MET A N 1
ATOM 804 C CA . MET A 1 101 ? 9.687 0.305 -14.453 1.00 84.94 101 MET A CA 1
ATOM 805 C C . MET A 1 101 ? 9.223 -0.554 -15.638 1.00 84.94 101 MET A C 1
ATOM 807 O O . MET A 1 101 ? 10.051 -1.031 -16.408 1.00 84.94 101 MET A O 1
ATOM 811 N N . ALA A 1 102 ? 7.909 -0.686 -15.847 1.00 84.94 102 ALA A N 1
ATOM 812 C CA . ALA A 1 102 ? 7.344 -1.393 -16.994 1.00 84.94 102 ALA A CA 1
ATOM 813 C C . ALA A 1 102 ? 7.801 -0.781 -18.324 1.00 84.94 102 ALA A C 1
ATOM 815 O O . ALA A 1 102 ? 8.184 -1.514 -19.231 1.00 84.94 102 ALA A O 1
ATOM 816 N N . ARG A 1 103 ? 7.829 0.555 -18.435 1.00 85.75 103 ARG A N 1
ATOM 817 C CA . ARG A 1 103 ? 8.351 1.237 -19.633 1.00 85.75 103 ARG A CA 1
ATOM 818 C C . ARG A 1 103 ? 9.842 0.977 -19.837 1.00 85.75 103 ARG A C 1
ATOM 820 O O . ARG A 1 103 ? 10.250 0.655 -20.947 1.00 85.75 103 ARG A O 1
ATOM 827 N N . VAL A 1 104 ? 10.645 1.033 -18.772 1.00 86.69 104 VAL A N 1
ATOM 828 C CA . VAL A 1 104 ? 12.087 0.735 -18.856 1.00 86.69 104 VAL A CA 1
ATOM 829 C C . VAL A 1 104 ? 12.327 -0.698 -19.347 1.00 86.69 104 VAL A C 1
ATOM 831 O O . VAL A 1 104 ? 13.147 -0.917 -20.239 1.00 86.69 104 VAL A O 1
ATOM 834 N N . VAL A 1 105 ? 11.594 -1.677 -18.811 1.00 84.69 105 VAL A N 1
ATOM 835 C CA . VAL A 1 105 ? 11.787 -3.104 -19.119 1.00 84.69 105 VAL A CA 1
ATOM 836 C C . VAL A 1 105 ? 11.165 -3.509 -20.458 1.00 84.69 105 VAL A C 1
ATOM 838 O O . VAL A 1 105 ? 11.809 -4.197 -21.244 1.00 84.69 105 VAL A O 1
ATOM 841 N N . ALA A 1 106 ? 9.932 -3.084 -20.729 1.00 83.44 106 ALA A N 1
ATOM 842 C CA . ALA A 1 106 ? 9.103 -3.602 -21.818 1.00 83.44 106 ALA A CA 1
ATOM 843 C C . ALA A 1 106 ? 8.716 -2.555 -22.877 1.00 83.44 106 ALA A C 1
ATOM 845 O O . ALA A 1 106 ? 8.053 -2.908 -23.854 1.00 83.44 106 ALA A O 1
ATOM 846 N N . GLY A 1 107 ? 9.129 -1.291 -22.729 1.00 85.00 107 GLY A N 1
ATOM 847 C CA . GLY A 1 107 ? 8.892 -0.242 -23.723 1.00 85.00 107 GLY A CA 1
ATOM 848 C C . GLY A 1 107 ? 9.475 -0.596 -25.094 1.00 85.00 107 GLY A C 1
ATOM 849 O O . GLY A 1 107 ? 10.534 -1.217 -25.192 1.00 85.00 107 GLY A O 1
ATOM 850 N N . GLN A 1 108 ? 8.761 -0.250 -26.159 1.00 87.75 108 GLN A N 1
ATOM 851 C CA . GLN A 1 108 ? 9.093 -0.674 -27.527 1.00 87.75 108 GLN A CA 1
ATOM 852 C C . GLN A 1 108 ? 9.592 0.483 -28.401 1.00 87.75 108 GLN A C 1
ATOM 854 O O . GLN A 1 108 ? 9.859 0.291 -29.584 1.00 87.75 108 GLN A O 1
ATOM 859 N N . THR A 1 109 ? 9.727 1.692 -27.847 1.00 92.00 109 THR A N 1
ATOM 860 C CA . THR A 1 109 ? 10.258 2.829 -28.605 1.00 92.00 109 THR A CA 1
ATOM 861 C C . THR A 1 109 ? 11.790 2.821 -28.626 1.00 92.00 109 THR A C 1
ATOM 863 O O . THR A 1 109 ? 12.460 2.213 -27.780 1.00 92.00 109 THR A O 1
ATOM 866 N N . TRP A 1 110 ? 12.382 3.532 -29.589 1.00 92.19 110 TRP A N 1
ATOM 867 C CA . TRP A 1 110 ? 13.835 3.719 -29.642 1.00 92.19 110 TRP A CA 1
ATOM 868 C C . TRP A 1 110 ? 14.356 4.447 -28.389 1.00 92.19 110 TRP A C 1
ATOM 870 O O . TRP A 1 110 ? 15.441 4.132 -27.897 1.00 92.19 110 TRP A O 1
ATOM 880 N N . PHE A 1 111 ? 13.558 5.370 -27.835 1.00 92.69 111 PHE A N 1
ATOM 881 C CA . PHE A 1 111 ? 13.888 6.091 -26.609 1.00 92.69 111 PHE A CA 1
ATOM 882 C C . PHE A 1 111 ? 13.845 5.163 -25.390 1.00 92.69 111 PHE A C 1
ATOM 884 O O . PHE A 1 111 ? 14.783 5.171 -24.598 1.00 92.69 111 PHE A O 1
ATOM 891 N N . ASP A 1 112 ? 12.840 4.286 -25.278 1.00 91.19 112 ASP A N 1
ATOM 892 C CA . ASP A 1 112 ? 12.802 3.261 -24.222 1.00 91.19 112 ASP A CA 1
ATOM 893 C C . ASP A 1 112 ? 14.019 2.332 -24.298 1.00 91.19 112 ASP A C 1
ATOM 895 O O . ASP A 1 112 ? 14.594 1.963 -23.276 1.00 91.19 112 ASP A O 1
ATOM 899 N N . THR A 1 113 ? 14.451 1.986 -25.514 1.00 88.94 113 THR A N 1
ATOM 900 C CA . THR A 1 113 ? 15.647 1.164 -25.741 1.00 88.94 113 THR A CA 1
ATOM 901 C C . THR A 1 113 ? 16.916 1.878 -25.276 1.00 88.94 113 THR A C 1
ATOM 903 O O . THR A 1 113 ? 17.781 1.257 -24.653 1.00 88.94 113 THR A O 1
ATOM 906 N N . LEU A 1 114 ? 17.030 3.182 -25.543 1.00 91.56 114 LEU A N 1
ATOM 907 C CA . LEU A 1 114 ? 18.131 4.005 -25.048 1.00 91.56 114 LEU A CA 1
ATOM 908 C C . LEU A 1 114 ? 18.115 4.085 -23.516 1.00 91.56 114 LEU A C 1
ATOM 910 O O . LEU A 1 114 ? 19.127 3.787 -22.882 1.00 91.56 114 LEU A O 1
ATOM 914 N N . VAL A 1 115 ? 16.966 4.415 -22.920 1.00 89.44 115 VAL A N 1
ATOM 915 C CA . VAL A 1 115 ? 16.786 4.484 -21.461 1.00 89.44 115 VAL A CA 1
ATOM 916 C C . VAL A 1 115 ? 17.132 3.150 -20.809 1.00 89.44 115 VAL A C 1
ATOM 918 O O . VAL A 1 115 ? 17.859 3.135 -19.822 1.00 89.44 115 VAL A O 1
ATOM 921 N N . ARG A 1 116 ? 16.689 2.024 -21.380 1.00 90.38 116 ARG A N 1
ATOM 922 C CA . ARG A 1 116 ? 17.019 0.675 -20.905 1.00 90.38 116 ARG A CA 1
ATOM 923 C C . ARG A 1 116 ? 18.522 0.425 -20.905 1.00 90.38 116 ARG A C 1
ATOM 925 O O . ARG A 1 116 ? 19.057 -0.013 -19.891 1.00 90.38 116 ARG A O 1
ATOM 932 N N . LYS A 1 117 ? 19.212 0.721 -22.012 1.00 88.06 117 LYS A N 1
ATOM 933 C CA . LYS A 1 117 ? 20.672 0.553 -22.111 1.00 88.06 117 LYS A CA 1
ATOM 934 C C . LYS A 1 117 ? 21.404 1.412 -21.082 1.00 88.06 117 LYS A C 1
ATOM 936 O O . LYS A 1 117 ? 22.300 0.921 -20.407 1.00 88.06 117 LYS A O 1
ATOM 941 N N . VAL A 1 118 ? 20.999 2.670 -20.910 1.00 88.06 118 VAL A N 1
ATOM 942 C CA . VAL A 1 118 ? 21.596 3.544 -19.891 1.00 88.06 118 VAL A CA 1
ATOM 943 C C . VAL A 1 118 ? 21.324 2.997 -18.491 1.00 88.06 118 VAL A C 1
ATOM 945 O O . VAL A 1 118 ? 22.254 2.851 -17.705 1.00 88.06 118 VAL A O 1
ATOM 948 N N . PHE A 1 119 ? 20.077 2.639 -18.188 1.00 85.62 119 PHE A N 1
ATOM 949 C CA . PHE A 1 119 ? 19.663 2.175 -16.868 1.00 85.62 119 PHE A CA 1
ATOM 950 C C . PHE A 1 119 ? 20.370 0.883 -16.446 1.00 85.62 119 PHE A C 1
ATOM 952 O O . PHE A 1 119 ? 20.877 0.817 -15.330 1.00 85.62 119 PHE A O 1
ATOM 959 N N . PHE A 1 120 ? 20.431 -0.125 -17.323 1.00 83.94 120 PHE A N 1
ATOM 960 C CA . PHE A 1 120 ? 21.003 -1.434 -16.988 1.00 83.94 120 PHE A CA 1
ATOM 961 C C . PHE 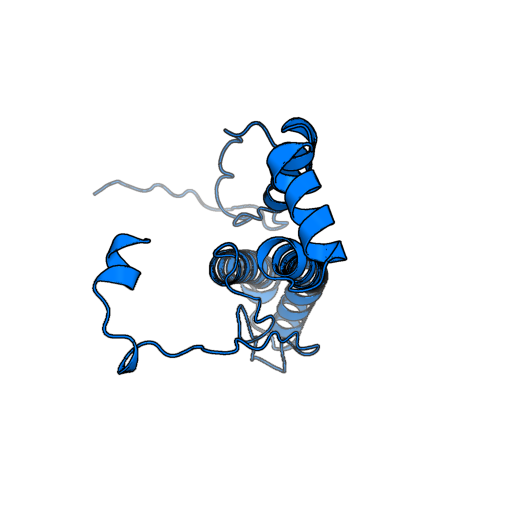A 1 120 ? 22.522 -1.517 -17.170 1.00 83.94 120 PHE A C 1
ATOM 963 O O . PHE A 1 120 ? 23.153 -2.309 -16.474 1.00 83.94 120 PHE A O 1
ATOM 970 N N . THR A 1 121 ? 23.116 -0.722 -18.066 1.00 85.12 121 THR A N 1
ATOM 971 C CA . THR A 1 121 ? 24.548 -0.843 -18.398 1.00 85.12 121 THR A CA 1
ATOM 972 C C . THR A 1 121 ? 25.395 0.300 -17.847 1.00 85.12 121 THR A C 1
ATOM 974 O O . THR A 1 121 ? 26.528 0.069 -17.435 1.00 85.12 121 THR A O 1
ATOM 977 N N . LEU A 1 122 ? 24.883 1.534 -17.856 1.00 84.25 122 LEU A N 1
ATOM 978 C CA . LEU A 1 122 ? 25.683 2.734 -17.573 1.00 84.25 122 LEU A CA 1
ATOM 979 C C . LEU A 1 122 ? 25.391 3.353 -16.206 1.00 84.25 122 LEU A C 1
ATOM 981 O O . LEU A 1 122 ? 26.243 4.048 -15.656 1.00 84.25 122 LEU A O 1
ATOM 985 N N . LEU A 1 123 ? 24.197 3.129 -15.654 1.00 83.88 123 LEU A N 1
ATOM 986 C CA . LEU A 1 123 ? 23.804 3.713 -14.382 1.00 83.88 123 LEU A CA 1
ATOM 987 C C . LEU A 1 123 ? 24.606 3.060 -13.241 1.00 83.88 123 LEU A C 1
ATOM 989 O O . LEU A 1 123 ? 24.517 1.845 -13.050 1.00 83.88 123 LEU A O 1
ATOM 993 N N . PRO A 1 124 ? 25.371 3.834 -12.448 1.00 86.75 124 PRO A N 1
ATOM 994 C CA . PRO A 1 124 ? 26.130 3.276 -11.336 1.00 86.75 124 PRO A CA 1
ATOM 995 C C . PRO A 1 124 ? 25.210 2.585 -10.324 1.00 86.75 124 PRO A C 1
ATOM 997 O O . PRO A 1 124 ? 24.180 3.151 -9.947 1.00 86.75 124 PRO A O 1
ATOM 1000 N N . LYS A 1 125 ? 25.625 1.415 -9.816 1.00 81.50 125 LYS A N 1
ATOM 1001 C CA . LYS A 1 125 ? 24.830 0.595 -8.880 1.00 81.50 125 LYS A CA 1
ATOM 1002 C C . LYS A 1 125 ? 24.277 1.385 -7.697 1.00 81.50 125 LYS A C 1
ATOM 1004 O O . LYS A 1 125 ? 23.097 1.272 -7.420 1.00 81.50 125 LYS A O 1
ATOM 1009 N N . ARG A 1 126 ? 25.052 2.314 -7.122 1.00 81.12 126 ARG A N 1
ATOM 1010 C CA . ARG A 1 126 ? 24.600 3.210 -6.037 1.00 81.12 126 ARG A CA 1
ATOM 1011 C C . ARG A 1 126 ? 23.263 3.921 -6.306 1.00 81.12 126 ARG A C 1
ATOM 1013 O O . ARG A 1 126 ? 22.496 4.149 -5.380 1.00 81.12 126 ARG A O 1
ATOM 1020 N N . PHE A 1 127 ? 22.970 4.286 -7.556 1.00 81.06 127 PHE A N 1
ATOM 1021 C CA . PHE A 1 127 ? 21.705 4.940 -7.906 1.00 81.06 127 PHE A CA 1
ATOM 1022 C C . PHE A 1 127 ? 20.558 3.935 -8.012 1.00 81.06 127 PHE A C 1
ATOM 1024 O O . PHE A 1 127 ? 19.442 4.240 -7.591 1.00 81.06 127 PHE A O 1
ATOM 1031 N N . GLN A 1 128 ? 20.835 2.738 -8.534 1.00 75.88 128 GLN A N 1
ATOM 1032 C CA . GLN A 1 128 ? 19.879 1.630 -8.527 1.00 75.88 128 GLN A CA 1
ATOM 1033 C C . GLN A 1 128 ? 19.570 1.210 -7.084 1.00 75.88 128 GLN A C 1
ATOM 1035 O O . GLN A 1 128 ? 18.402 1.118 -6.715 1.00 75.88 128 GLN A O 1
ATOM 1040 N N . ASP A 1 129 ? 20.602 1.074 -6.251 1.00 81.12 129 ASP A N 1
ATOM 1041 C CA . ASP A 1 129 ? 20.512 0.708 -4.840 1.00 81.12 129 ASP A CA 1
ATOM 1042 C C . ASP A 1 129 ? 19.734 1.757 -4.045 1.00 81.12 129 ASP A C 1
ATOM 1044 O O . ASP A 1 129 ? 18.843 1.394 -3.288 1.00 81.12 129 ASP A O 1
ATOM 1048 N N . ASN A 1 130 ? 19.975 3.055 -4.261 1.00 81.12 130 ASN A N 1
ATOM 1049 C CA . ASN A 1 130 ? 19.194 4.116 -3.615 1.00 81.12 130 ASN A CA 1
ATOM 1050 C C . ASN A 1 130 ? 17.718 4.095 -4.038 1.00 81.12 130 ASN A C 1
ATOM 1052 O O . ASN A 1 130 ? 16.829 4.286 -3.207 1.00 81.12 130 ASN A O 1
ATOM 1056 N N . SER A 1 131 ? 17.439 3.851 -5.322 1.00 76.69 131 SER A N 1
ATOM 1057 C CA . SER A 1 131 ? 16.061 3.728 -5.810 1.00 76.69 131 SER A CA 1
ATOM 1058 C C . SER A 1 131 ? 15.357 2.505 -5.215 1.00 76.69 131 SER A C 1
ATOM 1060 O O . SER A 1 131 ? 14.178 2.578 -4.864 1.00 76.69 131 SER A O 1
ATOM 1062 N N . TYR A 1 132 ? 16.086 1.400 -5.056 1.00 78.06 132 TYR A N 1
ATOM 1063 C CA . TYR A 1 132 ? 15.594 0.182 -4.425 1.00 78.06 132 TYR A CA 1
ATOM 1064 C C . TYR A 1 132 ? 15.403 0.359 -2.912 1.00 78.06 132 TYR A C 1
ATOM 1066 O O . TYR A 1 132 ? 14.368 -0.026 -2.374 1.00 78.06 132 TYR A O 1
ATOM 1074 N N . ALA A 1 133 ? 16.341 1.028 -2.239 1.00 82.75 133 ALA A N 1
ATOM 1075 C CA . ALA A 1 133 ? 16.285 1.353 -0.820 1.00 82.75 133 ALA A CA 1
ATOM 1076 C C . ALA A 1 133 ? 15.033 2.162 -0.485 1.00 82.75 133 ALA A C 1
ATOM 1078 O O . ALA A 1 133 ? 14.299 1.782 0.421 1.00 82.75 133 ALA A O 1
ATOM 1079 N N . ALA A 1 134 ? 14.723 3.202 -1.265 1.00 78.25 134 ALA A N 1
ATOM 1080 C CA . ALA A 1 134 ? 13.511 4.003 -1.083 1.00 78.25 134 ALA A CA 1
ATOM 1081 C C . ALA A 1 134 ? 12.212 3.177 -1.175 1.00 78.25 134 ALA A C 1
ATOM 1083 O O . ALA A 1 134 ? 11.211 3.538 -0.566 1.00 78.25 134 ALA A O 1
ATOM 1084 N N . MET A 1 135 ? 12.223 2.058 -1.906 1.00 79.94 135 MET A N 1
ATOM 1085 C CA . MET A 1 135 ? 11.095 1.124 -1.977 1.00 79.94 135 MET A CA 1
ATOM 1086 C C . MET A 1 135 ? 10.961 0.256 -0.711 1.00 79.94 135 MET A C 1
ATOM 1088 O O . MET A 1 135 ? 9.869 -0.228 -0.425 1.00 79.94 135 MET A O 1
ATOM 1092 N N . LEU A 1 136 ? 12.049 0.051 0.034 1.00 85.44 136 LEU A N 1
ATOM 1093 C CA . LEU A 1 136 ? 12.118 -0.830 1.205 1.00 85.44 136 LEU A CA 1
ATOM 1094 C C . LEU A 1 136 ? 11.988 -0.098 2.550 1.00 85.44 136 LEU A C 1
ATOM 1096 O O . LEU A 1 136 ? 11.880 -0.754 3.588 1.00 85.44 136 LEU A O 1
ATOM 1100 N N . THR A 1 137 ? 12.026 1.237 2.559 1.00 89.31 137 THR A N 1
ATOM 1101 C CA . THR A 1 137 ? 11.953 2.037 3.795 1.00 89.31 137 THR A CA 1
ATOM 1102 C C . THR A 1 137 ? 10.578 1.958 4.458 1.00 89.31 137 THR A C 1
ATOM 1104 O O . THR A 1 137 ? 10.491 1.940 5.687 1.00 89.31 137 THR A O 1
ATOM 1107 N N . TYR A 1 138 ? 9.495 1.888 3.677 1.00 91.69 138 TYR A N 1
ATOM 1108 C CA . TYR A 1 138 ? 8.140 1.736 4.207 1.00 91.69 138 TYR A CA 1
ATOM 1109 C C . TYR A 1 138 ? 7.843 0.265 4.529 1.00 91.69 138 TYR A C 1
ATOM 1111 O O . TYR A 1 138 ? 7.543 -0.539 3.646 1.00 91.69 138 TYR A O 1
ATOM 1119 N N . ARG A 1 139 ? 7.943 -0.077 5.816 1.00 91.69 139 ARG A N 1
ATOM 1120 C CA . ARG A 1 139 ? 7.747 -1.433 6.349 1.00 91.69 139 ARG A CA 1
ATOM 1121 C C . ARG A 1 139 ? 7.031 -1.404 7.711 1.00 91.69 139 ARG A C 1
ATOM 1123 O O . ARG A 1 139 ? 7.657 -1.727 8.722 1.00 91.69 139 ARG A O 1
ATOM 1130 N N . PRO A 1 140 ? 5.757 -0.964 7.770 1.00 93.88 140 PRO A N 1
ATOM 1131 C CA . PRO A 1 140 ? 4.979 -0.997 9.003 1.00 93.88 140 PRO A CA 1
ATOM 1132 C C . PRO A 1 140 ? 4.971 -2.403 9.610 1.00 93.88 140 PRO A C 1
ATOM 1134 O O . PRO A 1 140 ? 4.927 -3.409 8.901 1.00 93.88 140 PRO A O 1
ATOM 1137 N N . GLN A 1 141 ? 5.000 -2.456 10.936 1.00 94.31 141 GLN A N 1
ATOM 1138 C CA . GLN A 1 141 ? 4.878 -3.668 11.740 1.00 94.31 141 GLN A CA 1
ATOM 1139 C C . GLN A 1 141 ? 3.604 -3.600 12.587 1.00 94.31 141 GLN A C 1
ATOM 1141 O O . GLN A 1 141 ? 2.926 -2.574 12.638 1.00 94.31 141 GLN A O 1
ATOM 1146 N N . LEU A 1 142 ? 3.248 -4.680 13.273 1.00 94.44 142 LEU A N 1
ATOM 1147 C CA . LEU A 1 142 ? 2.149 -4.630 14.236 1.00 94.44 142 LEU A CA 1
ATOM 1148 C C . LEU A 1 142 ? 2.604 -3.851 15.475 1.00 94.44 142 LEU A C 1
ATOM 1150 O O . LEU A 1 142 ? 3.556 -4.247 16.142 1.00 94.44 142 LEU A O 1
ATOM 1154 N N . SER A 1 143 ? 1.944 -2.731 15.770 1.00 91.38 143 SER A N 1
ATOM 1155 C CA . SER A 1 143 ? 2.374 -1.764 16.794 1.00 91.38 143 SER A CA 1
ATOM 1156 C C . SER A 1 143 ? 2.302 -2.310 18.224 1.00 91.38 143 SER A C 1
ATOM 1158 O O . SER A 1 143 ? 2.944 -1.770 19.123 1.00 91.38 143 SER A O 1
ATOM 1160 N N . PHE A 1 144 ? 1.525 -3.372 18.427 1.00 88.56 144 PHE A N 1
ATOM 1161 C CA . PHE A 1 144 ? 1.316 -4.056 19.701 1.00 88.56 144 PHE A CA 1
ATOM 1162 C C . PHE A 1 144 ? 2.188 -5.311 19.879 1.00 88.56 144 PHE A C 1
ATOM 1164 O O . PHE A 1 144 ? 2.088 -5.965 20.913 1.00 88.56 144 PHE A O 1
ATOM 1171 N N . LEU A 1 145 ? 3.032 -5.660 18.901 1.00 90.50 145 LEU A N 1
ATOM 1172 C CA . LEU A 1 145 ? 4.018 -6.738 19.022 1.00 90.50 145 LEU A CA 1
ATOM 1173 C C . LEU A 1 145 ? 5.428 -6.172 19.259 1.00 90.50 145 LEU A C 1
ATOM 1175 O O . LEU A 1 145 ? 5.693 -5.014 18.924 1.00 90.50 145 LEU A O 1
ATOM 1179 N N . PRO A 1 146 ? 6.362 -6.976 19.806 1.00 89.62 146 PRO A N 1
ATOM 1180 C CA . PRO A 1 146 ? 7.771 -6.605 19.844 1.00 89.62 146 PRO A CA 1
ATOM 1181 C C . PRO A 1 146 ? 8.278 -6.268 18.437 1.00 89.62 146 PRO A C 1
ATOM 1183 O O . PRO A 1 146 ? 8.163 -7.082 17.520 1.00 89.62 146 PRO A O 1
ATOM 1186 N N . LEU A 1 147 ? 8.836 -5.066 18.271 1.00 88.06 147 LEU A N 1
ATOM 1187 C CA . LEU A 1 147 ? 9.355 -4.621 16.980 1.00 88.06 147 LEU A CA 1
ATOM 1188 C C . LEU A 1 147 ? 10.566 -5.466 16.578 1.00 88.06 147 LEU A C 1
ATOM 1190 O O . LEU A 1 147 ? 11.485 -5.685 17.370 1.00 88.06 147 LEU A O 1
ATOM 1194 N N . VAL A 1 148 ? 10.580 -5.906 15.323 1.00 89.31 148 VAL A N 1
ATOM 1195 C CA . VAL A 1 148 ? 11.705 -6.636 14.746 1.00 89.31 148 VAL A CA 1
ATOM 1196 C C . VAL A 1 148 ? 12.918 -5.700 14.686 1.00 89.31 148 VAL A C 1
ATOM 1198 O O . VAL A 1 148 ? 12.794 -4.591 14.154 1.00 89.31 148 VAL A O 1
ATOM 1201 N N . PRO A 1 149 ? 14.089 -6.121 15.205 1.00 87.94 149 PRO A N 1
ATOM 1202 C CA . PRO A 1 149 ? 15.292 -5.301 15.170 1.00 87.94 149 PRO A CA 1
ATOM 1203 C C . PRO A 1 149 ? 15.726 -5.033 13.730 1.00 87.94 149 PRO A C 1
ATOM 1205 O O . PRO A 1 149 ?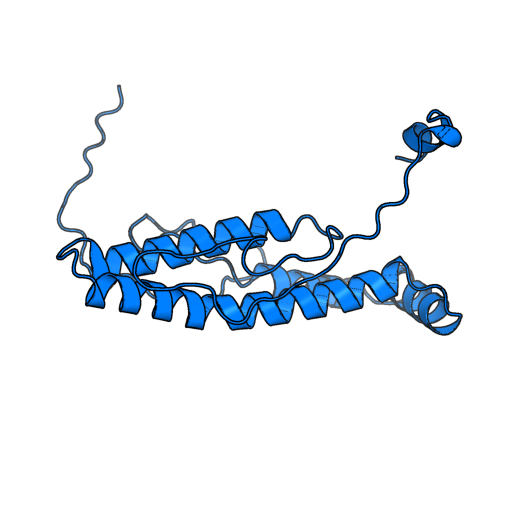 15.607 -5.896 12.854 1.00 87.94 149 PRO A O 1
ATOM 1208 N N . GLU A 1 150 ? 16.279 -3.849 13.486 1.00 86.31 150 GLU A N 1
ATOM 1209 C CA . GLU A 1 150 ? 16.800 -3.500 12.170 1.00 86.31 150 GLU A CA 1
ATOM 1210 C C . GLU A 1 150 ? 18.055 -4.323 11.860 1.00 86.31 150 GLU A C 1
ATOM 1212 O O . GLU A 1 150 ? 19.067 -4.229 12.549 1.00 86.31 150 GLU A O 1
ATOM 1217 N N . ARG A 1 151 ? 17.979 -5.160 10.819 1.00 85.00 151 ARG A N 1
ATOM 1218 C CA . ARG A 1 151 ? 19.097 -6.005 10.354 1.00 85.00 151 ARG A CA 1
ATOM 1219 C C . ARG A 1 151 ? 19.636 -5.599 8.979 1.00 85.00 151 ARG A C 1
ATOM 1221 O O . ARG A 1 151 ? 20.575 -6.213 8.488 1.00 85.00 151 ARG A O 1
ATOM 1228 N N . GLY A 1 152 ? 19.010 -4.617 8.330 1.00 82.88 152 GLY A N 1
ATOM 1229 C CA . GLY A 1 152 ? 19.349 -4.176 6.975 1.00 82.88 152 GLY A CA 1
ATOM 1230 C C . GLY A 1 152 ? 20.152 -2.877 6.954 1.00 82.88 152 GLY A C 1
ATOM 1231 O O . GLY A 1 152 ? 20.164 -2.132 7.925 1.00 82.88 152 GLY A O 1
ATOM 1232 N N . SER A 1 153 ? 20.769 -2.576 5.811 1.00 83.31 153 SER A N 1
ATOM 1233 C CA . SER A 1 153 ? 21.496 -1.318 5.565 1.00 83.31 153 SER A CA 1
ATOM 1234 C C . SER A 1 153 ? 20.584 -0.106 5.341 1.00 83.31 153 SER A C 1
ATOM 1236 O O . SER A 1 153 ? 21.054 1.029 5.352 1.00 83.31 153 SER A O 1
ATOM 1238 N N . VAL A 1 154 ? 19.288 -0.341 5.120 1.00 84.81 154 VAL A N 1
ATOM 1239 C CA . VAL A 1 154 ? 18.282 0.697 4.880 1.00 84.81 154 VAL A CA 1
ATOM 1240 C C . VAL A 1 154 ? 17.402 0.838 6.129 1.00 84.81 154 VAL A C 1
ATOM 1242 O O . VAL A 1 154 ? 16.739 -0.146 6.505 1.00 84.81 154 VAL A O 1
ATOM 1245 N N . PRO A 1 155 ? 17.380 2.023 6.771 1.00 86.12 155 PRO A N 1
ATOM 1246 C CA . PRO A 1 155 ? 16.555 2.261 7.950 1.00 86.12 155 PRO A CA 1
ATOM 1247 C C . PRO A 1 155 ? 15.067 2.284 7.584 1.00 86.12 155 PRO A C 1
ATOM 1249 O O . PRO A 1 155 ? 14.685 2.688 6.481 1.00 86.12 155 PRO A O 1
ATOM 1252 N N . ALA A 1 156 ? 14.219 1.830 8.506 1.00 87.56 156 ALA A N 1
ATOM 1253 C CA . ALA A 1 156 ? 12.773 1.901 8.352 1.00 87.56 156 ALA A CA 1
ATOM 1254 C C . ALA A 1 156 ? 12.308 3.350 8.497 1.00 87.56 156 ALA A C 1
ATOM 1256 O O . ALA A 1 156 ? 12.897 4.131 9.248 1.00 87.56 156 ALA A O 1
ATOM 1257 N N . LEU A 1 157 ? 11.192 3.695 7.859 1.00 88.06 157 LEU A N 1
ATOM 1258 C CA . LEU A 1 157 ? 10.468 4.894 8.262 1.00 88.06 157 LEU A CA 1
ATOM 1259 C C . LEU A 1 157 ? 9.974 4.744 9.710 1.00 88.06 157 LEU A C 1
ATOM 1261 O O . LEU A 1 157 ? 9.560 3.647 10.101 1.00 88.06 157 LEU A O 1
ATOM 1265 N N . PRO A 1 158 ? 9.990 5.830 10.507 1.00 86.12 158 PRO A N 1
ATOM 1266 C CA . PRO A 1 158 ? 9.440 5.807 11.851 1.00 86.12 158 PRO A CA 1
ATOM 1267 C C . PRO A 1 158 ? 7.985 5.344 11.831 1.00 86.12 158 PRO A C 1
ATOM 1269 O O . PRO A 1 158 ? 7.165 5.868 11.079 1.00 86.12 158 PRO A O 1
ATOM 1272 N N . GLN A 1 159 ? 7.664 4.379 12.686 1.00 84.56 159 GLN A N 1
ATOM 1273 C CA . GLN A 1 159 ? 6.305 3.890 12.845 1.00 84.56 159 GLN A CA 1
ATOM 1274 C C . GLN A 1 159 ? 5.625 4.562 14.042 1.00 84.56 159 GLN A C 1
ATOM 1276 O O . GLN A 1 159 ? 6.228 4.744 15.105 1.00 84.56 159 GLN A O 1
ATOM 1281 N N . ARG A 1 160 ? 4.334 4.872 13.894 1.00 80.56 160 ARG A N 1
ATOM 1282 C CA . ARG A 1 160 ? 3.487 5.309 15.005 1.00 80.56 160 ARG A CA 1
ATOM 1283 C C . ARG A 1 160 ? 3.362 4.199 16.055 1.00 80.56 160 ARG A C 1
ATOM 1285 O O . ARG A 1 160 ? 2.959 3.077 15.750 1.00 80.56 160 ARG A O 1
ATOM 1292 N N . LYS A 1 161 ? 3.702 4.519 17.305 1.00 80.19 161 LYS A N 1
ATOM 1293 C CA . LYS A 1 161 ? 3.538 3.599 18.438 1.00 80.19 161 LYS A CA 1
ATOM 1294 C C . LYS A 1 161 ? 2.066 3.505 18.842 1.00 80.19 161 LYS A C 1
ATOM 1296 O O . LYS A 1 161 ? 1.344 4.499 18.759 1.00 80.19 161 LYS A O 1
ATOM 1301 N N . THR A 1 162 ? 1.661 2.322 19.303 1.00 77.88 162 THR A N 1
ATOM 1302 C CA . THR A 1 162 ? 0.351 2.108 19.937 1.00 77.88 162 THR A CA 1
ATOM 1303 C C . THR A 1 162 ? 0.171 3.081 21.099 1.00 77.88 162 THR A C 1
ATOM 1305 O O . THR A 1 162 ? 1.087 3.258 21.908 1.00 77.88 162 THR A O 1
ATOM 1308 N N . SER A 1 163 ? -1.000 3.714 21.194 1.00 76.38 163 SER A N 1
ATOM 1309 C CA . SER A 1 163 ? -1.350 4.516 22.375 1.00 76.38 163 SER A CA 1
ATOM 1310 C C . SER A 1 163 ? -1.770 3.625 23.548 1.00 76.38 163 SER A C 1
ATOM 1312 O O . SER A 1 163 ? -1.710 4.020 24.715 1.00 76.38 163 SER A O 1
ATOM 1314 N N . ARG A 1 164 ? -2.151 2.381 23.244 1.00 72.12 164 ARG A N 1
ATOM 1315 C CA . ARG A 1 164 ? -2.593 1.387 24.215 1.00 72.12 164 ARG A CA 1
ATOM 1316 C C . ARG A 1 164 ? -1.367 0.794 24.903 1.00 72.12 164 ARG A C 1
ATOM 1318 O O . ARG A 1 164 ? -0.548 0.120 24.277 1.00 72.12 164 ARG A O 1
ATOM 1325 N N . THR A 1 165 ? -1.241 1.045 26.204 1.00 58.34 165 THR A N 1
ATOM 1326 C CA . THR A 1 165 ? -0.240 0.396 27.056 1.00 58.34 165 THR A CA 1
ATOM 1327 C C . THR A 1 165 ? -0.611 -1.069 27.253 1.00 58.34 165 THR A C 1
ATOM 1329 O O . THR A 1 165 ? -1.731 -1.409 27.637 1.00 58.34 165 THR A O 1
ATOM 1332 N N . HIS A 1 166 ? 0.343 -1.958 26.988 1.00 53.91 166 HIS A N 1
ATOM 1333 C CA . HIS A 1 166 ? 0.158 -3.394 27.129 1.00 53.91 166 HIS A CA 1
ATOM 1334 C C . HIS A 1 166 ? 0.078 -3.761 28.622 1.00 53.91 166 HIS A C 1
ATOM 1336 O O . HIS A 1 166 ? 1.082 -4.054 29.263 1.00 53.91 166 HIS A O 1
ATOM 1342 N N . ARG A 1 167 ? -1.118 -3.738 29.222 1.00 47.97 167 ARG A N 1
ATOM 1343 C CA . ARG A 1 167 ? -1.368 -4.493 30.458 1.00 47.97 167 ARG A CA 1
ATOM 1344 C C . ARG A 1 167 ? -1.726 -5.924 30.070 1.00 47.97 167 ARG A C 1
ATOM 1346 O O . ARG A 1 167 ? -2.908 -6.221 29.935 1.00 47.97 167 ARG A O 1
ATOM 1353 N N . ARG A 1 168 ? -0.715 -6.780 29.880 1.00 44.94 168 ARG A N 1
ATOM 1354 C CA . ARG A 1 168 ? -0.664 -8.169 30.387 1.00 44.94 168 ARG A CA 1
ATOM 1355 C C . ARG A 1 168 ? 0.557 -8.926 29.859 1.00 44.94 168 ARG A C 1
ATOM 1357 O O . ARG A 1 168 ? 0.831 -8.953 28.667 1.00 44.94 168 ARG A O 1
ATOM 1364 N N . SER A 1 169 ? 1.244 -9.530 30.820 1.00 41.56 169 SER A N 1
ATOM 1365 C CA . SER A 1 169 ? 2.238 -10.589 30.728 1.00 41.56 169 SER A CA 1
ATOM 1366 C C . SER A 1 169 ? 1.768 -11.727 29.821 1.00 41.56 169 SER A C 1
ATOM 1368 O O . SER A 1 169 ? 0.792 -12.411 30.122 1.00 41.56 169 SER A O 1
ATOM 1370 N N . PHE A 1 170 ? 2.484 -11.945 28.723 1.00 41.44 170 PHE A N 1
ATOM 1371 C CA . PHE A 1 170 ? 2.453 -13.216 28.013 1.00 41.44 170 PHE A CA 1
ATOM 1372 C C . PHE A 1 170 ? 3.521 -14.120 28.633 1.00 41.44 170 PHE A C 1
ATOM 1374 O O . PHE A 1 170 ? 4.635 -14.216 28.123 1.00 41.44 170 PHE A O 1
ATOM 1381 N N . ASP A 1 171 ? 3.175 -14.769 29.747 1.00 38.00 171 ASP A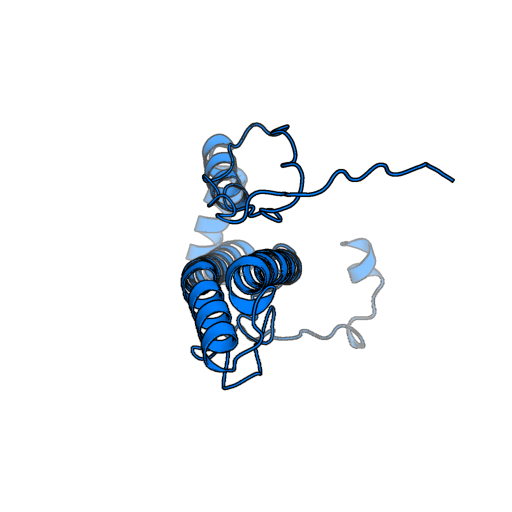 N 1
ATOM 1382 C CA . ASP A 1 171 ? 3.826 -16.019 30.140 1.00 38.00 171 ASP A CA 1
ATOM 1383 C C . ASP A 1 171 ? 3.391 -17.079 29.127 1.00 38.00 171 ASP A C 1
ATOM 1385 O O . ASP A 1 171 ? 2.393 -17.779 29.296 1.00 38.00 171 ASP A O 1
ATOM 1389 N N . VAL A 1 172 ? 4.111 -17.145 28.009 1.00 41.19 172 VAL A N 1
ATOM 1390 C CA . VAL A 1 172 ? 4.024 -18.285 27.102 1.00 41.19 172 VAL A CA 1
ATOM 1391 C C . VAL A 1 172 ? 4.809 -19.407 27.769 1.00 41.19 172 VAL A C 1
ATOM 1393 O O . VAL A 1 172 ? 6.020 -19.526 27.597 1.00 41.19 172 VAL A O 1
ATOM 1396 N N . GLN A 1 173 ? 4.114 -20.215 28.572 1.00 39.50 173 GLN A N 1
ATOM 1397 C CA . GLN A 1 173 ? 4.570 -21.570 28.847 1.00 39.50 173 GLN A CA 1
ATOM 1398 C C . GLN A 1 173 ? 4.614 -22.304 27.508 1.00 39.50 173 GLN A C 1
ATOM 1400 O O . GLN A 1 173 ? 3.592 -22.546 26.868 1.00 39.50 173 GLN A O 1
ATOM 1405 N N . VAL A 1 174 ? 5.840 -22.560 27.065 1.00 41.84 174 VAL A N 1
ATOM 1406 C CA . VAL A 1 174 ? 6.164 -23.433 25.944 1.00 41.84 174 VAL A CA 1
ATOM 1407 C C . VAL A 1 174 ? 5.649 -24.830 26.296 1.00 41.84 174 VAL A C 1
ATOM 1409 O O . VAL A 1 174 ? 6.065 -25.388 27.312 1.00 41.84 174 VAL A O 1
ATOM 1412 N N . PHE A 1 175 ? 4.732 -25.352 25.484 1.00 44.66 175 PHE A N 1
ATOM 1413 C CA . PHE A 1 175 ? 4.482 -26.789 25.373 1.00 44.66 175 PHE A CA 1
ATOM 1414 C C . PHE A 1 175 ? 5.364 -27.352 24.262 1.00 44.66 175 PHE A C 1
ATOM 1416 O O . PHE A 1 175 ? 5.503 -26.655 23.227 1.00 44.66 175 PHE A O 1
#

Sequence (175 aa):
MGDLFDHTPREVVSKVVLEEKLYQTWYHGRVVLIGDACHKMLPNSGRGAVNAMLDAVVLTNALFEKVALLASLENVQEAFKEYYEERYPHAVAEIERSKRMARVVAGQTWFDTLVRKVFFTLLPKRFQDNSYAAMLTYRPQLSFLPLVPERGSVPALPQRKTSRTHRRSFDVQVF

Secondary structure (DSSP, 8-state):
-HHHHHTS-GGG-----PPPEE-S--EETTEE--GGGTEE--STTSHHHHHHHHHHHHHHHHHHHHTSS---HHHHHHHHHHHHHHHHHHHHHHHHHHHHHHHHHH--SHHHHHHHHIIIIIS-HHHHHHHHHHHHS-----TTSPPPPP-SSSPPPPPPPPSS-----------

Organism: NCBI:txid64567

pLDDT: mean 86.1, std 12.86, range [38.0, 98.38]

Radius of gyration: 20.88 Å; chains: 1; bounding box: 46×35×60 Å